Protein AF-A0A377DKD6-F1 (afdb_monomer)

Mean predicted aligned error: 5.09 Å

Solvent-accessible surface area (backbone atoms only — not comparable to full-atom values): 5141 Å² total; per-residue (Å²): 83,54,68,73,69,74,30,100,71,79,91,76,57,70,30,58,55,64,73,40,91,66,58,78,90,88,77,79,82,60,74,87,78,50,79,82,90,79,86,88,84,81,80,58,89,96,54,85,42,73,70,52,48,53,51,58,52,43,61,74,32,72,72,40,44,53,52,40,45,75,44,53,44,88,76,134

Foldseek 3Di:
DCLVVPDVDDDDDPLVQLVDPRDDDPDDDDPVVDDDDDDDDDDDPPRPDPVVVVVVVVCLDPVVCVVCVSSPHDDD

Sequence (76 aa):
MVERNEAPLGIVYGSDAVASKGVKVVATFPEDSHKKVEYPVAVVEGHNNATVKAFYDYLKGPQAAEIFKRYGFTTK

InterPro domains:
  IPR005950 Molybdate ABC transporter, substrate-binding protein [TIGR01256] (1-72)
  IPR050682 Molybdate-binding protein ModA/tungstate-binding [PTHR30632] (2-75)

pLDDT: mean 89.37, std 6.38, range [64.5, 96.19]

Secondary structure (DSSP, 8-state):
-TTTTSSS-----HHHHHH-SS--------GGGS--------PPTT---HHHHHHHHHHTSHHHHHHHHHTT----

Structure (mmCIF, N/CA/C/O backbone):
data_AF-A0A377DKD6-F1
#
_entry.id   AF-A0A377DKD6-F1
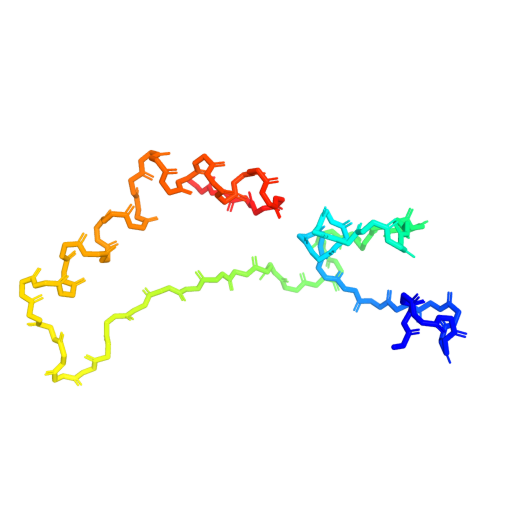#
loop_
_atom_site.group_PDB
_atom_site.id
_atom_site.type_symbol
_atom_site.label_atom_id
_atom_site.label_alt_id
_atom_site.label_comp_id
_atom_site.label_asym_i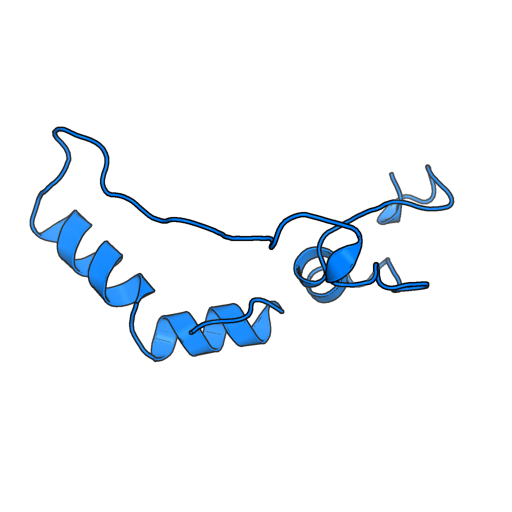d
_atom_site.label_entity_id
_atom_site.label_seq_id
_atom_site.pdbx_PDB_ins_code
_atom_site.Cartn_x
_atom_site.Cartn_y
_atom_site.Cartn_z
_atom_site.occupancy
_atom_site.B_iso_or_equiv
_atom_site.auth_seq_id
_atom_site.auth_comp_id
_atom_site.auth_asym_id
_atom_site.auth_atom_id
_atom_site.pdbx_PDB_model_num
ATOM 1 N N . MET A 1 1 ? 16.320 9.698 -7.134 1.00 75.19 1 MET A N 1
ATOM 2 C CA . MET A 1 1 ? 17.077 8.581 -7.721 1.00 75.19 1 MET A CA 1
ATOM 3 C C . MET A 1 1 ? 16.507 8.099 -9.041 1.00 75.19 1 MET A C 1
ATOM 5 O O . MET A 1 1 ? 16.909 8.682 -10.035 1.00 75.19 1 MET A O 1
ATOM 9 N N . VAL A 1 2 ? 15.581 7.132 -9.107 1.00 74.50 2 VAL A N 1
ATOM 10 C CA . VAL A 1 2 ? 15.167 6.561 -10.413 1.00 74.50 2 VAL A CA 1
ATOM 11 C C . VAL A 1 2 ? 14.478 7.592 -11.312 1.00 74.50 2 VAL A C 1
ATOM 13 O O . VAL A 1 2 ? 14.922 7.828 -12.426 1.00 74.50 2 VAL A O 1
ATOM 16 N N . GLU A 1 3 ? 13.472 8.302 -10.801 1.00 73.38 3 GLU A N 1
ATOM 17 C CA . GLU A 1 3 ? 12.756 9.339 -11.569 1.00 73.38 3 GLU A CA 1
ATOM 18 C C . GLU A 1 3 ? 13.648 10.525 -11.985 1.00 73.38 3 GLU A C 1
ATOM 20 O O . GLU A 1 3 ? 13.384 11.195 -12.976 1.00 73.38 3 GLU A O 1
ATOM 25 N N . ARG A 1 4 ? 14.742 10.767 -11.253 1.00 81.81 4 ARG A N 1
ATOM 26 C CA . ARG A 1 4 ? 15.722 11.827 -11.558 1.00 81.81 4 ARG A CA 1
ATOM 27 C C . ARG A 1 4 ? 16.887 11.334 -12.419 1.00 81.81 4 ARG A C 1
ATOM 29 O O . ARG A 1 4 ? 17.839 12.076 -12.624 1.00 81.81 4 ARG A O 1
ATOM 36 N N . ASN A 1 5 ? 16.828 10.087 -12.889 1.00 77.75 5 ASN A N 1
ATOM 37 C CA . ASN A 1 5 ? 17.881 9.431 -13.660 1.00 77.75 5 ASN A CA 1
ATOM 38 C C . ASN A 1 5 ? 19.251 9.364 -12.946 1.00 77.75 5 ASN A C 1
ATOM 40 O O . ASN A 1 5 ? 20.292 9.251 -13.584 1.00 77.75 5 ASN A O 1
ATOM 44 N N . GLU A 1 6 ? 19.260 9.421 -11.611 1.00 84.62 6 GLU A N 1
ATOM 45 C CA . GLU A 1 6 ? 20.480 9.284 -10.794 1.00 84.62 6 GLU A CA 1
ATOM 46 C C . GLU A 1 6 ? 20.804 7.804 -10.512 1.00 84.62 6 GLU A C 1
ATOM 48 O O . GLU A 1 6 ? 21.903 7.478 -10.077 1.00 84.62 6 GLU A O 1
ATOM 53 N N . ALA A 1 7 ? 19.838 6.903 -10.728 1.00 87.81 7 ALA A N 1
ATOM 54 C CA . ALA A 1 7 ? 20.007 5.459 -10.612 1.00 87.81 7 ALA A CA 1
ATOM 55 C C . ALA A 1 7 ? 19.286 4.756 -11.775 1.00 87.81 7 ALA A C 1
ATOM 57 O O . ALA A 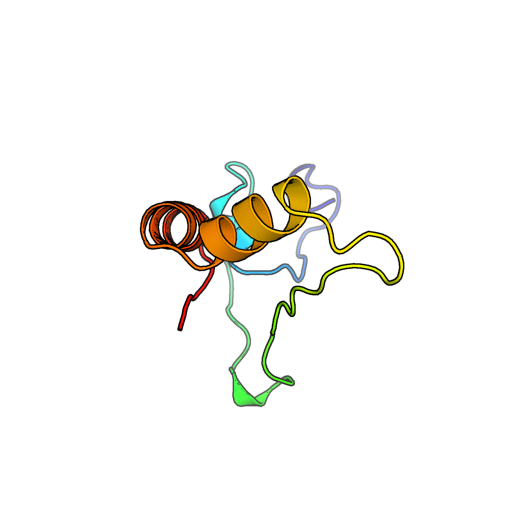1 7 ? 18.116 5.065 -12.014 1.00 87.81 7 ALA A O 1
ATOM 58 N N . PRO A 1 8 ? 19.936 3.804 -12.474 1.00 83.50 8 PRO A N 1
ATOM 59 C CA . PRO A 1 8 ? 19.359 3.163 -13.657 1.00 83.50 8 PRO A CA 1
ATOM 60 C C . PRO A 1 8 ? 18.204 2.207 -13.326 1.00 83.50 8 PRO A C 1
ATOM 62 O O . PRO A 1 8 ? 17.355 1.962 -14.177 1.00 83.50 8 PRO A O 1
ATOM 65 N N . LEU A 1 9 ? 18.168 1.666 -12.102 1.00 89.44 9 LEU A N 1
ATOM 66 C CA . LEU A 1 9 ? 17.129 0.769 -11.594 1.00 89.44 9 LEU A CA 1
ATOM 67 C C . LEU A 1 9 ? 16.865 1.052 -10.110 1.00 89.44 9 LEU A C 1
ATOM 69 O O . LEU A 1 9 ? 17.744 1.529 -9.390 1.00 89.44 9 LEU A O 1
ATOM 73 N N . GLY A 1 10 ? 15.664 0.714 -9.646 1.00 89.50 10 GLY A N 1
ATOM 74 C CA . GLY A 1 10 ? 15.299 0.724 -8.232 1.00 89.50 10 GLY A CA 1
ATOM 75 C C . GLY A 1 10 ? 14.193 -0.285 -7.950 1.00 89.50 10 GLY A C 1
ATOM 76 O O . GLY A 1 10 ? 13.383 -0.584 -8.825 1.00 89.50 10 GLY A O 1
ATOM 77 N N . ILE A 1 11 ? 14.182 -0.818 -6.731 1.00 92.31 11 ILE A N 1
ATOM 78 C CA . ILE A 1 11 ? 13.125 -1.701 -6.235 1.00 92.31 11 ILE A CA 1
ATOM 79 C C . ILE A 1 11 ? 12.152 -0.825 -5.449 1.00 92.31 11 ILE A C 1
ATOM 81 O O . ILE A 1 11 ? 12.552 -0.170 -4.489 1.00 92.31 11 ILE A O 1
ATOM 85 N N . VAL A 1 12 ? 10.898 -0.785 -5.889 1.00 90.56 12 VAL A N 1
ATOM 86 C CA . VAL A 1 12 ? 9.820 0.025 -5.303 1.00 90.56 12 VAL A CA 1
ATOM 87 C C . VAL A 1 12 ? 8.543 -0.805 -5.216 1.00 90.56 12 VAL A C 1
ATOM 89 O O . VAL A 1 12 ? 8.455 -1.863 -5.845 1.00 90.56 12 VAL A O 1
ATOM 92 N N . TYR A 1 13 ? 7.544 -0.338 -4.467 1.00 90.56 13 TYR A N 1
ATOM 93 C CA . TYR A 1 13 ? 6.237 -0.986 -4.478 1.00 90.56 13 TYR A CA 1
ATOM 94 C C . TYR A 1 13 ? 5.492 -0.674 -5.780 1.00 90.56 13 TYR A C 1
ATOM 96 O O . TYR A 1 13 ? 5.687 0.374 -6.398 1.00 90.56 13 TYR A O 1
ATOM 104 N N . GLY A 1 14 ? 4.589 -1.570 -6.190 1.00 82.25 14 GLY A N 1
ATOM 105 C CA . GLY A 1 14 ? 3.762 -1.356 -7.384 1.00 82.25 14 GLY A CA 1
ATOM 106 C C . GLY A 1 14 ? 2.951 -0.055 -7.323 1.00 82.25 14 GLY A C 1
ATOM 107 O O . GLY A 1 14 ? 2.812 0.627 -8.335 1.00 82.25 14 GLY A O 1
ATOM 108 N N . SER A 1 15 ? 2.500 0.338 -6.128 1.00 83.19 15 SER A N 1
ATOM 109 C CA . SER A 1 15 ? 1.807 1.609 -5.882 1.00 83.19 15 SER A CA 1
ATOM 110 C C . SER A 1 15 ? 2.659 2.838 -6.213 1.00 83.19 15 SER A C 1
ATOM 112 O O . SER A 1 15 ? 2.145 3.814 -6.756 1.00 83.19 15 SER A O 1
ATOM 114 N N . ASP A 1 16 ? 3.969 2.790 -5.953 1.00 79.81 16 ASP A N 1
ATOM 115 C CA . ASP A 1 16 ? 4.880 3.907 -6.229 1.00 79.81 16 ASP A CA 1
ATOM 116 C C . ASP A 1 16 ? 5.063 4.102 -7.739 1.00 79.81 16 ASP A C 1
ATOM 118 O O . ASP A 1 16 ? 5.108 5.229 -8.236 1.00 79.81 16 ASP A O 1
ATOM 122 N N . ALA A 1 17 ? 5.102 2.995 -8.488 1.00 81.50 17 ALA A N 1
ATOM 123 C CA . ALA A 1 17 ? 5.159 3.028 -9.944 1.00 81.50 17 ALA A CA 1
ATOM 124 C C . ALA A 1 17 ? 3.852 3.539 -10.577 1.00 81.50 17 ALA A C 1
ATOM 126 O O . ALA A 1 17 ? 3.908 4.190 -11.614 1.00 81.50 17 ALA A O 1
ATOM 127 N N . VAL A 1 18 ? 2.687 3.291 -9.960 1.00 81.75 18 VAL A N 1
ATOM 128 C CA . VAL A 1 18 ? 1.395 3.865 -10.393 1.00 81.75 18 VAL A CA 1
ATOM 129 C C . VAL A 1 18 ? 1.329 5.370 -10.113 1.00 81.75 18 VAL A C 1
ATOM 131 O O . VAL A 1 18 ? 0.766 6.126 -10.904 1.00 81.75 18 VAL A O 1
ATOM 134 N N . ALA A 1 19 ? 1.891 5.816 -8.989 1.00 80.12 19 ALA A N 1
ATOM 135 C CA . ALA A 1 19 ? 1.851 7.217 -8.580 1.00 80.12 19 ALA A CA 1
ATOM 136 C C . ALA A 1 19 ? 2.791 8.124 -9.399 1.00 80.12 19 ALA A C 1
ATOM 138 O O . ALA A 1 19 ? 2.506 9.315 -9.554 1.00 80.12 19 ALA A O 1
ATOM 139 N N . SER A 1 20 ? 3.896 7.588 -9.924 1.00 81.50 20 SER A N 1
ATOM 140 C CA . SER A 1 20 ? 4.885 8.356 -10.689 1.00 81.50 20 SER A CA 1
ATOM 141 C C . SER A 1 20 ? 4.635 8.289 -12.200 1.00 81.50 20 SER A C 1
ATOM 143 O O . SER A 1 20 ? 4.345 7.239 -12.765 1.00 81.50 20 SER A O 1
ATOM 145 N N . LYS A 1 21 ? 4.797 9.429 -12.885 1.00 82.69 21 LYS A N 1
ATOM 146 C CA . LYS A 1 21 ? 4.756 9.510 -14.359 1.00 82.69 21 LYS A CA 1
ATOM 147 C C . LYS A 1 21 ? 6.137 9.351 -15.004 1.00 82.69 21 LYS A C 1
ATOM 149 O O . LYS A 1 21 ? 6.220 9.242 -16.224 1.00 82.69 21 LYS A O 1
ATOM 154 N N . GLY A 1 22 ? 7.208 9.395 -14.210 1.00 82.81 22 GLY A N 1
ATOM 155 C CA . GLY A 1 22 ? 8.592 9.440 -14.690 1.00 82.81 22 GLY A CA 1
ATOM 156 C C . GLY A 1 22 ? 9.336 8.106 -14.624 1.00 82.81 22 GLY A C 1
ATOM 157 O O . GLY A 1 22 ? 10.535 8.065 -14.891 1.00 82.81 22 GLY A O 1
ATOM 158 N N . VAL A 1 23 ? 8.658 7.016 -14.259 1.00 86.69 23 VAL A N 1
ATOM 159 C CA . VAL A 1 23 ? 9.252 5.676 -14.141 1.00 86.69 23 VAL A CA 1
ATOM 160 C C . VAL A 1 23 ? 8.420 4.642 -14.895 1.00 86.69 23 VAL A C 1
ATOM 162 O O . VAL A 1 23 ? 7.249 4.859 -15.195 1.00 86.69 23 VAL A O 1
ATOM 165 N N . LYS A 1 24 ? 9.028 3.496 -15.204 1.00 88.75 24 LYS A N 1
ATOM 166 C CA . LYS A 1 24 ? 8.349 2.347 -15.814 1.00 88.75 24 LYS A CA 1
ATOM 167 C C . LYS A 1 24 ? 8.698 1.071 -15.061 1.00 88.75 24 LYS A C 1
ATOM 169 O O . LYS A 1 24 ? 9.841 0.894 -14.641 1.00 88.75 24 LYS A O 1
ATOM 174 N N . VAL A 1 25 ? 7.730 0.168 -14.930 1.00 90.00 25 VAL A N 1
ATOM 175 C CA . VAL A 1 25 ? 7.968 -1.169 -14.374 1.00 90.00 25 VAL A CA 1
ATOM 176 C C . VAL A 1 25 ? 8.682 -2.010 -15.429 1.00 90.00 25 VAL A C 1
ATOM 178 O O . VAL A 1 25 ? 8.171 -2.185 -16.532 1.00 90.00 25 VAL A O 1
ATOM 181 N N . VAL A 1 26 ? 9.873 -2.510 -15.099 1.00 93.62 26 VAL A N 1
ATOM 182 C CA . VAL A 1 26 ? 10.668 -3.380 -15.989 1.00 93.62 26 VAL A CA 1
ATOM 183 C C . VAL A 1 26 ? 10.655 -4.848 -15.560 1.00 93.62 26 VAL A C 1
ATOM 185 O O . VAL A 1 26 ? 10.955 -5.717 -16.371 1.00 93.62 26 VAL A O 1
ATOM 188 N N . ALA A 1 27 ? 10.296 -5.125 -14.305 1.00 92.31 27 ALA A N 1
ATOM 189 C CA . ALA A 1 27 ? 10.108 -6.461 -13.751 1.00 92.31 27 ALA A CA 1
ATOM 190 C C . ALA A 1 27 ? 9.225 -6.387 -12.494 1.00 92.31 27 ALA A C 1
ATOM 192 O O . ALA A 1 27 ? 9.170 -5.347 -11.832 1.00 92.31 27 ALA A O 1
ATOM 193 N N . THR A 1 28 ? 8.581 -7.500 -12.146 1.00 93.44 28 THR A N 1
ATOM 194 C CA . THR A 1 28 ? 7.845 -7.683 -10.888 1.00 93.44 28 THR A CA 1
ATOM 195 C C . THR A 1 28 ? 8.450 -8.869 -10.150 1.00 93.44 28 THR A C 1
ATOM 197 O O . THR A 1 28 ? 8.711 -9.905 -10.762 1.00 93.44 28 THR A O 1
ATOM 200 N N . PHE A 1 29 ? 8.707 -8.711 -8.851 1.00 93.31 29 PHE A N 1
ATOM 201 C CA . PHE A 1 29 ? 9.213 -9.804 -8.026 1.00 93.31 29 PHE A CA 1
ATOM 202 C C . PHE A 1 29 ? 8.149 -10.905 -7.888 1.00 93.31 29 PHE A C 1
ATOM 204 O O . PHE A 1 29 ? 6.973 -10.579 -7.723 1.00 93.31 29 PHE A O 1
ATOM 211 N N . PRO A 1 30 ? 8.531 -12.193 -7.958 1.00 93.31 30 PRO A N 1
ATOM 212 C CA . PRO A 1 30 ? 7.624 -13.294 -7.644 1.00 93.31 30 PRO A CA 1
ATOM 213 C C . PRO A 1 30 ? 7.090 -13.184 -6.209 1.00 93.31 30 PRO A C 1
ATOM 215 O O . PRO A 1 30 ? 7.855 -12.862 -5.300 1.00 93.31 30 PRO A O 1
ATOM 218 N N . GLU A 1 31 ? 5.810 -13.484 -5.986 1.00 90.12 31 GLU A N 1
ATOM 219 C CA . GLU A 1 31 ? 5.160 -13.350 -4.666 1.00 90.12 31 GLU A CA 1
ATOM 220 C C . GLU A 1 31 ? 5.813 -14.239 -3.587 1.00 90.12 31 GLU A C 1
ATOM 222 O O . GLU A 1 31 ? 5.813 -13.899 -2.408 1.00 90.12 31 GLU A O 1
ATOM 227 N N . ASP A 1 32 ? 6.399 -15.370 -3.984 1.00 94.00 32 ASP A N 1
ATOM 228 C CA . ASP A 1 32 ? 7.111 -16.316 -3.116 1.00 94.00 32 ASP A CA 1
ATOM 229 C C . ASP A 1 32 ? 8.571 -15.919 -2.838 1.00 94.00 32 ASP A C 1
ATOM 231 O O . ASP A 1 32 ? 9.219 -16.504 -1.969 1.00 94.00 32 ASP A O 1
ATOM 235 N N . SER A 1 33 ? 9.090 -14.898 -3.528 1.00 95.00 33 SER A N 1
ATOM 236 C CA . SER A 1 33 ? 10.450 -14.385 -3.315 1.00 95.00 33 SER A CA 1
ATOM 237 C C . SER A 1 33 ? 10.574 -13.481 -2.085 1.00 95.00 33 SER A C 1
ATOM 239 O O . SER A 1 33 ? 11.684 -13.157 -1.658 1.00 95.00 33 SER A O 1
ATOM 241 N N . HIS A 1 34 ? 9.449 -13.074 -1.495 1.00 93.56 34 HIS A N 1
ATOM 242 C CA . HIS A 1 34 ? 9.409 -12.213 -0.323 1.00 93.56 34 HIS A CA 1
ATOM 243 C C . HIS A 1 34 ? 8.266 -12.589 0.621 1.00 93.56 34 HIS A C 1
ATOM 245 O O . HIS A 1 34 ? 7.345 -13.331 0.291 1.00 93.56 34 HIS A O 1
ATOM 251 N N . LYS A 1 35 ? 8.303 -12.044 1.840 1.00 92.44 35 LYS A N 1
ATOM 252 C CA . LYS A 1 35 ? 7.118 -12.065 2.703 1.00 92.44 35 LYS A CA 1
ATOM 253 C C . LYS A 1 35 ? 6.037 -11.195 2.075 1.00 92.44 35 LYS A C 1
ATOM 255 O O . LYS A 1 35 ? 6.347 -10.180 1.452 1.00 92.44 35 LYS A O 1
ATOM 260 N N . LYS A 1 36 ? 4.776 -11.564 2.277 1.00 90.94 36 LYS A N 1
ATOM 261 C CA . LYS A 1 36 ? 3.644 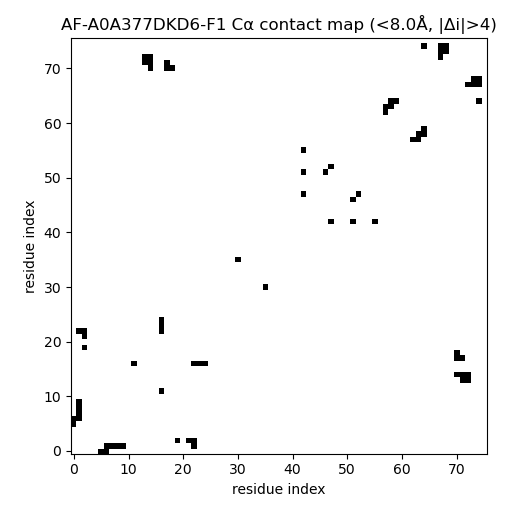-10.767 1.806 1.00 90.94 36 LYS A CA 1
ATOM 262 C C . LYS A 1 36 ? 3.754 -9.323 2.301 1.00 90.94 36 LYS A C 1
ATOM 264 O O . LYS A 1 36 ? 3.980 -9.088 3.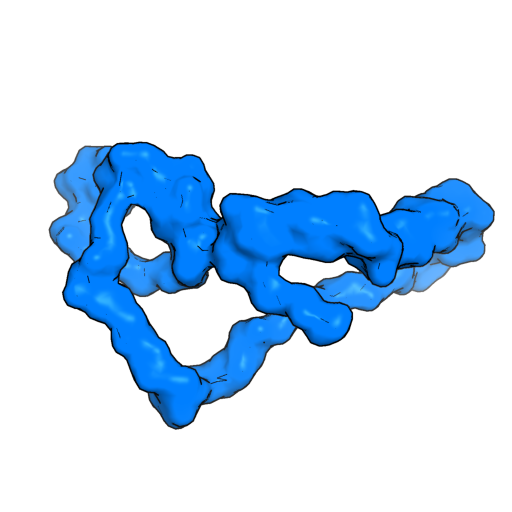488 1.00 90.94 36 LYS A O 1
ATOM 269 N N . VAL A 1 37 ? 3.588 -8.370 1.389 1.00 90.50 37 VAL A N 1
ATOM 270 C CA . VAL A 1 37 ? 3.590 -6.941 1.716 1.00 90.50 37 VAL A CA 1
ATOM 271 C C . VAL A 1 37 ? 2.224 -6.581 2.307 1.00 90.50 37 VAL A C 1
ATOM 273 O O . VAL A 1 37 ? 1.213 -6.607 1.606 1.00 90.50 37 VAL A O 1
ATOM 276 N N . GLU A 1 38 ? 2.177 -6.280 3.606 1.00 92.19 38 GLU A N 1
ATOM 277 C CA . GLU A 1 38 ? 0.946 -5.956 4.339 1.00 92.19 38 GLU A CA 1
ATOM 278 C C . GLU A 1 38 ? 1.064 -4.601 5.055 1.00 92.19 38 GLU A C 1
ATOM 280 O O . GLU A 1 38 ? 2.106 -4.274 5.621 1.00 92.19 38 GLU A O 1
ATOM 285 N N . TYR A 1 39 ? -0.026 -3.824 5.053 1.00 90.38 39 TYR A N 1
ATOM 286 C CA . TYR A 1 39 ? -0.106 -2.497 5.676 1.00 90.38 39 TYR A CA 1
ATOM 287 C C . TYR A 1 39 ? -1.118 -2.513 6.835 1.00 90.38 39 TYR A C 1
ATOM 289 O O . TYR A 1 39 ? -2.303 -2.246 6.618 1.00 90.38 39 TYR A O 1
ATOM 297 N N . PRO A 1 40 ? -0.698 -2.863 8.065 1.00 91.62 40 PRO A N 1
ATOM 298 C CA . PRO A 1 40 ? -1.581 -2.823 9.223 1.00 91.62 40 PRO A CA 1
ATOM 299 C C . PRO A 1 40 ? -1.903 -1.377 9.617 1.00 91.62 40 PRO A C 1
ATOM 301 O O . PRO A 1 40 ? -1.044 -0.498 9.580 1.00 91.62 40 PRO A O 1
ATOM 304 N N . VAL A 1 41 ? -3.140 -1.143 10.055 1.00 92.00 41 VAL A N 1
ATOM 305 C CA . VAL A 1 41 ? -3.585 0.137 10.619 1.00 92.00 41 VAL A CA 1
ATOM 306 C C . VAL A 1 41 ? -4.089 -0.079 12.042 1.00 92.00 41 VAL A C 1
ATOM 308 O O . VAL A 1 41 ? -4.875 -0.993 12.304 1.00 92.00 41 VAL A O 1
ATOM 311 N N . ALA A 1 42 ? -3.642 0.770 12.964 1.00 93.19 42 ALA A N 1
ATOM 312 C CA . ALA A 1 42 ? -3.999 0.705 14.375 1.00 93.19 42 ALA A CA 1
ATOM 313 C C . ALA A 1 42 ? -4.222 2.108 14.947 1.00 93.19 42 ALA A C 1
ATOM 315 O O . ALA A 1 42 ? -3.639 3.087 14.482 1.00 93.19 42 ALA A O 1
ATOM 316 N N . VAL A 1 43 ? -5.066 2.191 15.975 1.00 94.69 43 VAL A N 1
ATOM 317 C CA . VAL A 1 43 ? -5.227 3.403 16.782 1.00 94.69 43 VAL A CA 1
ATOM 318 C C . VAL A 1 43 ? -4.137 3.415 17.849 1.00 94.69 43 VAL A C 1
ATOM 320 O O . VAL A 1 43 ? -3.963 2.425 18.556 1.00 94.69 43 VAL A O 1
ATOM 323 N N . VAL A 1 44 ? -3.412 4.528 17.963 1.00 95.94 44 VAL A N 1
ATOM 324 C CA . VAL A 1 44 ? -2.375 4.706 18.988 1.00 95.94 44 VAL A CA 1
ATOM 325 C C . VAL A 1 44 ? -3.016 4.730 20.377 1.00 95.94 44 VAL A C 1
ATOM 327 O O . VAL A 1 44 ? -4.089 5.309 20.573 1.00 95.94 44 VAL A O 1
ATOM 330 N N . GLU A 1 45 ? -2.359 4.100 21.346 1.00 94.75 45 GLU A N 1
ATOM 331 C CA . GLU A 1 45 ? -2.829 4.059 22.729 1.00 94.75 45 GLU A CA 1
ATOM 332 C C . GLU A 1 45 ? -3.039 5.472 23.299 1.00 94.75 45 GLU A C 1
ATOM 334 O O . GLU A 1 45 ? -2.266 6.387 23.033 1.00 94.75 45 GLU A O 1
ATOM 339 N N . GLY A 1 46 ? -4.141 5.676 24.027 1.00 94.88 46 GLY A N 1
ATOM 340 C CA . GLY A 1 46 ? -4.553 6.995 24.527 1.00 94.88 46 GLY A CA 1
ATOM 341 C C . GLY A 1 46 ? -5.304 7.881 23.518 1.00 94.88 46 GLY A C 1
ATOM 342 O O . GLY A 1 46 ? -5.890 8.883 23.918 1.00 94.88 46 GLY A O 1
ATOM 343 N N . HIS A 1 47 ? -5.376 7.502 22.235 1.00 94.19 47 HIS A N 1
ATOM 344 C CA . HIS A 1 47 ? -6.042 8.290 21.184 1.00 94.19 47 HIS A CA 1
ATOM 345 C C . HIS A 1 47 ? -7.364 7.684 20.684 1.00 94.19 47 HIS A C 1
ATOM 347 O O . HIS 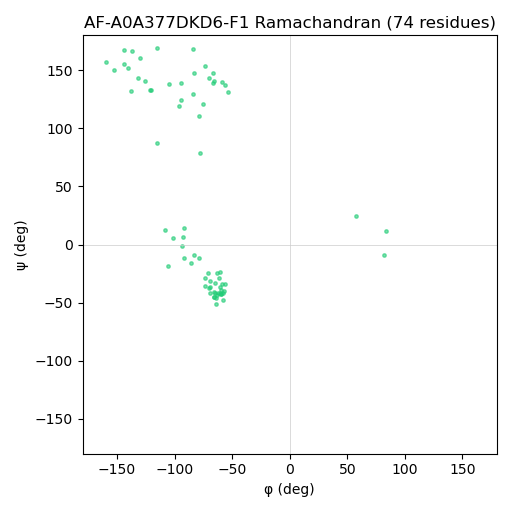A 1 47 ? -7.915 8.129 19.677 1.00 94.19 47 HIS A O 1
ATOM 353 N N . ASN A 1 48 ? -7.908 6.685 21.383 1.00 93.38 48 ASN A N 1
ATOM 354 C CA . ASN A 1 48 ? -9.169 6.043 21.010 1.00 93.38 48 ASN A CA 1
ATOM 355 C C . ASN A 1 48 ? -10.387 6.897 21.405 1.00 93.38 48 ASN A C 1
ATOM 357 O O . ASN A 1 48 ? -11.048 6.647 22.410 1.00 93.38 48 ASN A O 1
ATOM 361 N N . ASN A 1 49 ? -10.669 7.923 20.604 1.00 95.88 49 ASN A N 1
ATOM 362 C CA . ASN A 1 49 ? -11.851 8.774 20.727 1.00 95.88 49 ASN A CA 1
ATOM 363 C C . ASN A 1 49 ? -12.780 8.627 19.509 1.00 95.88 49 ASN A C 1
ATOM 365 O O . ASN A 1 49 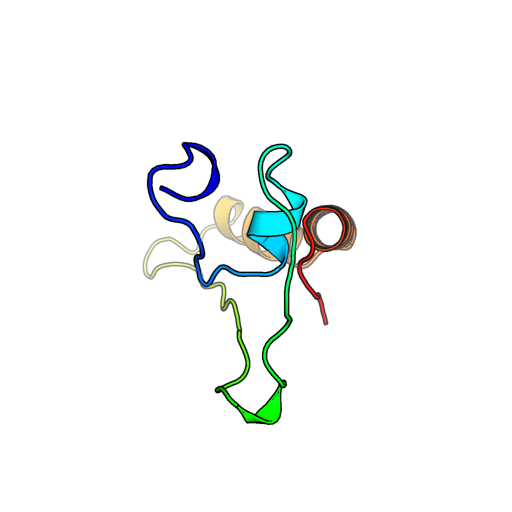? -12.414 8.034 18.492 1.00 95.88 49 ASN A O 1
ATOM 369 N N . ALA A 1 50 ? -13.991 9.182 19.608 1.00 96.00 50 ALA A N 1
ATOM 370 C CA . ALA A 1 50 ? -15.025 9.047 18.579 1.00 96.00 50 ALA A CA 1
ATOM 371 C C . ALA A 1 50 ? -14.572 9.542 17.193 1.00 96.00 50 ALA A C 1
ATOM 373 O O . ALA A 1 50 ? -14.846 8.886 16.190 1.00 96.00 50 ALA A O 1
ATOM 374 N N . THR A 1 51 ? -13.830 10.650 17.135 1.00 96.19 51 THR A N 1
ATOM 375 C CA . THR A 1 51 ? -13.322 11.223 15.880 1.00 96.19 51 THR A CA 1
ATOM 376 C C . THR A 1 51 ? -12.305 10.299 15.213 1.00 96.19 51 THR A C 1
ATOM 378 O O . THR A 1 51 ? -12.398 10.027 14.017 1.00 96.19 51 THR A O 1
ATOM 381 N N . VAL A 1 52 ? -11.361 9.761 15.990 1.00 96.19 52 VAL A N 1
ATOM 382 C CA . VAL A 1 52 ? -10.358 8.809 15.487 1.00 96.19 52 VAL A CA 1
ATOM 383 C C . VAL A 1 52 ? -11.022 7.511 15.036 1.00 96.19 52 VAL A C 1
ATOM 385 O O . VAL A 1 52 ? -10.691 6.990 13.973 1.00 96.19 52 VAL A O 1
ATOM 388 N N . LYS A 1 53 ? -12.002 7.011 15.797 1.00 94.56 53 LYS A N 1
ATOM 389 C CA . LYS A 1 53 ? -12.749 5.801 15.445 1.00 94.56 53 LYS A CA 1
ATOM 390 C C . LYS A 1 53 ? -13.531 5.968 14.141 1.00 94.56 53 LYS A C 1
ATOM 392 O O . LYS A 1 53 ? -13.483 5.076 13.300 1.00 94.56 53 LYS A O 1
ATOM 397 N N . ALA A 1 54 ? -14.169 7.121 13.935 1.00 95.75 54 ALA A N 1
ATOM 398 C CA . ALA A 1 54 ? -14.874 7.420 12.691 1.00 95.75 54 ALA A CA 1
ATOM 399 C C . ALA A 1 54 ? -13.936 7.379 11.473 1.00 95.75 54 ALA A C 1
ATOM 401 O O . ALA A 1 54 ? -14.280 6.786 10.453 1.00 95.75 54 ALA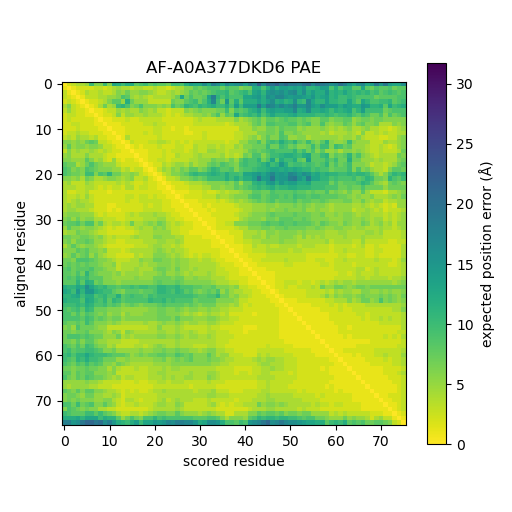 A O 1
ATOM 402 N N . PHE A 1 55 ? -12.727 7.942 11.587 1.00 96.12 55 PHE A N 1
ATOM 403 C CA . PHE A 1 55 ? -11.738 7.875 10.509 1.00 96.12 55 PHE A CA 1
ATOM 404 C C . PHE A 1 55 ? -11.186 6.457 10.304 1.00 96.12 55 PHE A C 1
ATOM 406 O O . PHE A 1 55 ? -11.071 5.995 9.172 1.00 96.12 55 PHE A O 1
ATOM 413 N N . TYR A 1 56 ? -10.898 5.737 11.389 1.00 94.75 56 TYR A N 1
ATOM 414 C CA . TYR A 1 56 ? -10.459 4.343 11.331 1.00 94.75 56 TYR A CA 1
ATOM 415 C C . TYR A 1 56 ? -11.478 3.445 10.615 1.00 94.75 56 TYR A C 1
ATOM 417 O O . TYR A 1 56 ? -11.104 2.603 9.799 1.00 94.75 56 TYR A O 1
ATOM 425 N N . ASP A 1 57 ? -12.768 3.637 10.887 1.00 94.75 57 ASP A N 1
ATOM 426 C CA . ASP A 1 57 ? -13.838 2.889 10.232 1.00 94.75 57 ASP A CA 1
ATOM 427 C C . ASP A 1 57 ? -14.046 3.348 8.779 1.00 94.75 57 ASP A C 1
ATOM 429 O O . ASP A 1 57 ? -14.238 2.504 7.904 1.00 94.75 57 ASP A O 1
ATOM 433 N N . TYR A 1 58 ? -13.880 4.642 8.482 1.00 95.00 58 TYR A N 1
ATOM 434 C CA . TYR A 1 58 ? -13.881 5.160 7.109 1.00 95.00 58 TYR A CA 1
ATOM 435 C C . TYR A 1 58 ? -12.781 4.536 6.239 1.00 95.00 58 TYR A C 1
ATOM 437 O O . TYR A 1 58 ? -13.052 4.145 5.105 1.00 95.00 58 TYR A O 1
ATOM 445 N N . LEU A 1 59 ? -11.560 4.377 6.768 1.00 93.81 59 LEU A N 1
ATOM 446 C CA . LEU A 1 59 ? -10.448 3.741 6.047 1.00 93.81 59 LEU A CA 1
ATOM 447 C C . LEU A 1 59 ? -10.742 2.286 5.644 1.00 93.81 59 LEU A C 1
ATOM 449 O O . LEU A 1 59 ? -10.149 1.787 4.691 1.00 93.81 59 LEU A O 1
ATOM 453 N N . LYS A 1 60 ? -11.664 1.616 6.343 1.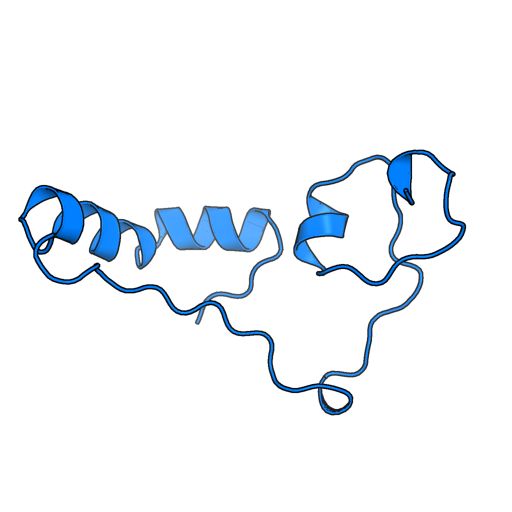00 91.19 60 LYS A N 1
ATOM 454 C CA . LYS A 1 60 ? -12.132 0.256 6.030 1.00 91.19 60 LYS A CA 1
ATOM 455 C C . LYS A 1 60 ? -13.393 0.240 5.152 1.00 91.19 60 LYS A C 1
ATOM 457 O O . LYS A 1 60 ? -13.889 -0.832 4.817 1.00 91.19 60 LYS A O 1
ATOM 462 N N . GLY A 1 61 ? -13.932 1.408 4.805 1.00 92.94 61 GLY A N 1
ATOM 463 C CA . GLY A 1 61 ? -15.142 1.564 4.006 1.00 92.94 61 GLY A CA 1
ATOM 464 C C . GLY A 1 61 ? -14.904 1.486 2.490 1.00 92.94 61 GLY A C 1
ATOM 465 O O . GLY A 1 61 ? -13.765 1.560 2.018 1.00 92.94 61 GLY A O 1
ATOM 466 N N . PRO A 1 62 ? -15.986 1.381 1.695 1.00 92.88 62 PRO A N 1
ATOM 467 C CA . PRO A 1 62 ? -15.898 1.205 0.245 1.00 92.88 62 PRO A CA 1
ATOM 468 C C . PRO A 1 62 ? -15.268 2.407 -0.475 1.00 92.88 62 PRO A C 1
ATOM 470 O O . PRO A 1 62 ? -14.542 2.217 -1.448 1.00 92.88 62 PRO A O 1
ATOM 473 N N . GLN A 1 63 ? -15.483 3.632 0.018 1.00 93.44 63 GLN A N 1
ATOM 474 C CA . GLN A 1 63 ? -14.909 4.846 -0.573 1.00 93.44 63 GLN A CA 1
ATOM 475 C C . GLN A 1 63 ? -13.381 4.859 -0.452 1.00 93.44 63 GLN A C 1
ATOM 477 O O . GLN A 1 63 ? -12.678 5.146 -1.420 1.00 93.44 63 GLN A O 1
ATOM 482 N N . ALA A 1 64 ? -12.856 4.506 0.724 1.00 92.69 64 ALA A N 1
ATOM 483 C CA . ALA A 1 64 ? -11.418 4.389 0.929 1.00 92.69 64 ALA A CA 1
ATOM 484 C C . ALA A 1 64 ? -10.834 3.239 0.096 1.00 92.69 64 ALA A C 1
ATOM 486 O O . ALA A 1 64 ? -9.794 3.411 -0.537 1.00 92.69 64 ALA A O 1
ATOM 487 N N . ALA A 1 65 ? -11.531 2.099 0.021 1.00 90.94 65 ALA A N 1
ATOM 488 C CA . ALA A 1 65 ? -11.100 0.961 -0.785 1.00 90.94 65 ALA A CA 1
ATOM 489 C C . ALA A 1 65 ? -10.958 1.299 -2.279 1.00 90.94 65 ALA A C 1
ATOM 491 O O . ALA A 1 65 ? -10.003 0.858 -2.919 1.00 90.94 65 ALA A O 1
ATOM 492 N N . GLU A 1 66 ? -11.861 2.108 -2.841 1.00 93.62 66 GLU A N 1
ATOM 493 C CA . GLU A 1 66 ? -11.749 2.570 -4.230 1.00 93.62 66 GLU A CA 1
ATOM 494 C C . GLU A 1 66 ? -10.492 3.427 -4.447 1.00 93.62 66 GLU A C 1
ATOM 496 O O . GLU A 1 66 ? -9.765 3.234 -5.423 1.00 93.62 66 GLU A O 1
ATOM 501 N N . ILE A 1 67 ? -10.200 4.334 -3.511 1.00 93.44 67 ILE A N 1
ATOM 502 C CA . ILE A 1 67 ? -9.002 5.181 -3.561 1.00 93.44 67 ILE A CA 1
ATOM 503 C C . ILE A 1 67 ? -7.738 4.318 -3.469 1.00 93.44 67 ILE A C 1
ATOM 505 O O . ILE A 1 67 ? -6.832 4.480 -4.283 1.00 93.44 67 ILE A O 1
ATOM 509 N N . PHE A 1 68 ? -7.686 3.361 -2.539 1.00 92.12 68 PHE A N 1
ATOM 510 C CA . PHE A 1 68 ? -6.555 2.438 -2.410 1.00 92.12 68 PHE A CA 1
ATOM 511 C C . PHE A 1 68 ? -6.307 1.653 -3.703 1.00 92.12 68 PHE A C 1
ATOM 513 O O . PHE A 1 68 ? -5.181 1.638 -4.203 1.00 92.12 68 PHE A O 1
ATOM 520 N N . LYS A 1 69 ? -7.359 1.084 -4.303 1.00 90.81 69 LYS A N 1
ATOM 521 C CA . LYS A 1 69 ? -7.258 0.374 -5.588 1.00 90.81 69 LYS A CA 1
ATOM 522 C C . LYS A 1 69 ? -6.760 1.279 -6.712 1.00 90.81 69 LYS A C 1
ATOM 524 O O . LYS A 1 69 ? -5.911 0.861 -7.495 1.00 90.81 69 LYS A O 1
ATOM 529 N N . ARG A 1 70 ? -7.236 2.528 -6.775 1.00 90.38 70 ARG A N 1
ATOM 530 C CA . ARG A 1 70 ? -6.801 3.518 -7.776 1.00 90.38 70 ARG A CA 1
ATOM 531 C C . ARG A 1 70 ? -5.298 3.797 -7.710 1.00 90.38 70 ARG A C 1
ATOM 533 O O . ARG A 1 70 ? -4.684 4.009 -8.749 1.00 90.38 70 ARG A O 1
ATOM 540 N N . TYR A 1 71 ? -4.715 3.766 -6.514 1.00 90.00 71 TYR A N 1
ATOM 541 C CA . TYR A 1 71 ? -3.277 3.943 -6.294 1.00 90.00 71 TYR A CA 1
ATOM 542 C C . TYR A 1 71 ? -2.482 2.626 -6.278 1.00 90.00 71 TYR A C 1
ATOM 544 O O . TYR A 1 71 ? -1.325 2.614 -5.872 1.00 90.00 71 TYR A O 1
ATOM 552 N N . GLY A 1 72 ? -3.069 1.514 -6.732 1.00 85.88 72 GLY A N 1
ATOM 553 C CA . GLY A 1 72 ? -2.359 0.243 -6.897 1.00 85.88 72 GLY A CA 1
ATOM 554 C C . GLY A 1 72 ? -2.238 -0.605 -5.628 1.00 85.88 72 GLY A C 1
ATOM 555 O O . GLY A 1 72 ? -1.496 -1.585 -5.628 1.00 85.88 72 GLY A O 1
ATOM 556 N N . PHE A 1 73 ? -2.964 -0.274 -4.556 1.00 90.50 73 PHE A N 1
ATOM 557 C CA . PHE A 1 73 ? -3.056 -1.132 -3.374 1.00 90.50 73 PHE A CA 1
ATOM 558 C C . PHE A 1 73 ? -4.110 -2.227 -3.568 1.00 90.50 73 PHE A C 1
ATOM 560 O O . PHE A 1 73 ? -5.157 -2.020 -4.183 1.00 90.50 73 PHE A O 1
ATOM 567 N N . THR A 1 74 ? -3.863 -3.392 -2.970 1.00 86.69 74 THR A N 1
ATOM 568 C CA . THR A 1 74 ? -4.854 -4.472 -2.889 1.00 86.69 74 THR A CA 1
ATOM 569 C C . THR A 1 74 ? -5.597 -4.376 -1.562 1.00 86.69 74 THR A C 1
ATOM 571 O O . THR A 1 74 ? -4.976 -4.401 -0.501 1.00 86.69 74 THR A O 1
ATOM 574 N N . THR A 1 75 ? -6.926 -4.294 -1.606 1.00 79.44 75 THR A N 1
ATOM 575 C CA . THR A 1 75 ? -7.785 -4.339 -0.414 1.00 79.44 75 THR A CA 1
ATOM 576 C C . THR A 1 75 ? -8.462 -5.705 -0.322 1.00 79.44 75 THR A C 1
ATOM 578 O O . THR A 1 75 ? -8.902 -6.227 -1.348 1.00 79.44 75 THR A O 1
ATOM 581 N N . LYS A 1 76 ? -8.537 -6.278 0.883 1.00 64.50 76 LYS A N 1
ATOM 582 C CA . LYS A 1 76 ? -9.336 -7.483 1.154 1.00 64.50 76 LYS A CA 1
ATOM 583 C C . LYS A 1 76 ? -10.807 -7.127 1.332 1.00 64.50 76 LYS A C 1
ATOM 585 O O . LYS A 1 76 ? -11.068 -5.991 1.787 1.00 64.50 76 LYS A O 1
#

Radius of gyration: 16.47 Å; Cα contacts (8 Å, |Δi|>4): 39; chains: 1; bounding box: 36×28×40 Å

Organism: Escherichia coli (NCBI:txid562)